Protein AF-A0A2W1BJD5-F1 (afdb_monomer)

Solvent-accessible surface area (backbone atoms only — not comparable to full-atom values): 4805 Å² total; per-residue (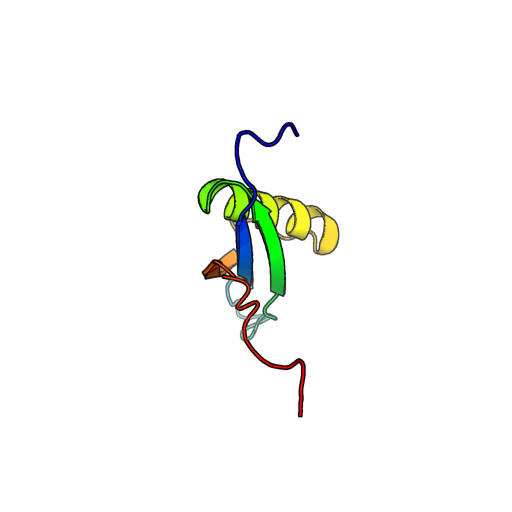Å²): 133,83,81,73,73,71,71,40,43,29,41,40,30,30,29,52,60,65,40,96,92,42,71,77,52,68,78,47,77,44,83,34,78,24,63,45,71,69,56,34,55,53,49,51,42,55,51,37,34,73,77,66,74,40,51,69,90,58,33,48,76,79,46,76,44,75,55,74,80,77,87,74,84,90,75,90,132

Structure (mmCIF, N/CA/C/O backbone):
data_AF-A0A2W1BJD5-F1
#
_entry.id   AF-A0A2W1BJD5-F1
#
loop_
_atom_site.group_PDB
_atom_site.id
_atom_site.type_symbol
_atom_site.label_atom_id
_atom_site.label_alt_id
_atom_site.label_comp_id
_atom_site.label_asym_id
_atom_site.label_entity_id
_atom_site.label_seq_id
_atom_site.pdbx_PDB_ins_code
_atom_site.Cartn_x
_atom_site.Cartn_y
_atom_site.Cartn_z
_atom_site.occupancy
_atom_site.B_iso_or_equiv
_atom_site.auth_seq_id
_atom_site.auth_comp_id
_atom_site.auth_asym_id
_atom_site.auth_atom_id
_atom_site.pdbx_PDB_model_num
ATOM 1 N N . MET A 1 1 ? -3.396 15.615 10.531 1.00 56.47 1 MET A N 1
ATOM 2 C CA . MET A 1 1 ? -4.497 14.633 10.391 1.00 56.47 1 MET A CA 1
ATOM 3 C C . MET A 1 1 ? -5.143 14.473 11.748 1.00 56.47 1 MET A C 1
ATOM 5 O O . MET A 1 1 ? -4.412 14.186 12.684 1.00 56.47 1 MET A O 1
ATOM 9 N N . LYS A 1 2 ? -6.460 14.639 11.869 1.00 58.00 2 LYS A N 1
ATOM 10 C CA . LYS A 1 2 ? -7.184 14.122 13.036 1.00 58.00 2 LYS A CA 1
ATOM 11 C C . LYS A 1 2 ? -7.655 12.716 12.683 1.00 58.00 2 LYS A C 1
ATOM 13 O O . LYS A 1 2 ? -8.302 12.545 11.652 1.00 58.00 2 LYS A O 1
ATOM 18 N N . ALA A 1 3 ? -7.279 11.721 13.478 1.00 58.75 3 ALA A N 1
ATOM 19 C CA . ALA A 1 3 ? -7.898 10.409 13.378 1.00 58.75 3 ALA A CA 1
ATOM 20 C C . ALA A 1 3 ? -9.359 10.560 13.822 1.00 58.75 3 ALA A C 1
ATOM 22 O O . ALA A 1 3 ? -9.624 11.055 14.916 1.00 58.75 3 ALA A O 1
ATOM 23 N N . LYS A 1 4 ? -10.305 10.209 12.949 1.00 69.19 4 LYS A N 1
ATOM 24 C CA . LYS A 1 4 ? -11.677 9.929 13.373 1.00 69.19 4 LYS A CA 1
ATOM 25 C C . LYS A 1 4 ? -11.732 8.430 13.656 1.00 69.19 4 LYS A C 1
ATOM 27 O O . LYS A 1 4 ? -11.551 7.653 12.725 1.00 69.19 4 LYS A O 1
ATOM 32 N N . GLY A 1 5 ? -11.954 8.054 14.912 1.00 78.94 5 GLY A N 1
ATOM 33 C CA . GLY A 1 5 ? -12.121 6.660 15.329 1.00 78.94 5 GLY A CA 1
ATOM 34 C C . GLY A 1 5 ? -10.834 5.931 15.724 1.00 78.94 5 GLY A C 1
ATOM 35 O O . GLY A 1 5 ? -9.734 6.485 15.692 1.00 78.94 5 GLY A O 1
ATOM 36 N N . GLU A 1 6 ? -11.016 4.676 16.130 1.00 87.56 6 GLU A N 1
ATOM 37 C CA . GLU A 1 6 ? -9.958 3.764 16.560 1.00 87.56 6 GLU A CA 1
ATOM 38 C C . GLU A 1 6 ? -9.057 3.364 15.384 1.00 87.56 6 GLU A C 1
ATOM 40 O O . GLU A 1 6 ? -9.528 3.061 14.284 1.00 87.56 6 GLU A O 1
ATOM 45 N N . LEU A 1 7 ? -7.742 3.388 15.603 1.00 89.81 7 LEU A N 1
ATOM 46 C CA . LEU A 1 7 ? -6.770 3.040 14.574 1.00 89.81 7 LEU A CA 1
ATOM 47 C C . LEU A 1 7 ? -6.577 1.526 14.524 1.00 89.81 7 LEU A C 1
ATOM 49 O O . LEU A 1 7 ? -6.164 0.907 15.498 1.00 89.81 7 LEU A O 1
ATOM 53 N N . LYS A 1 8 ? -6.795 0.953 13.345 1.00 91.81 8 LYS A N 1
ATOM 54 C CA . LYS A 1 8 ? -6.453 -0.427 13.016 1.00 91.81 8 LYS A CA 1
ATOM 55 C C . LYS A 1 8 ? -5.114 -0.455 12.300 1.00 91.81 8 LYS A C 1
ATOM 57 O O . LYS A 1 8 ? -4.783 0.450 11.527 1.00 91.81 8 LYS A O 1
ATOM 62 N N . GLU A 1 9 ? -4.344 -1.503 12.542 1.00 94.00 9 GLU A N 1
ATOM 63 C CA . GLU A 1 9 ? -3.104 -1.737 11.821 1.00 94.00 9 GLU A CA 1
ATOM 64 C C . GLU A 1 9 ? -3.397 -2.447 10.494 1.00 94.00 9 GLU A C 1
ATOM 66 O O . GLU A 1 9 ? -4.018 -3.508 10.461 1.00 94.00 9 GLU A O 1
ATOM 71 N N . TYR A 1 10 ? -2.924 -1.875 9.392 1.00 95.12 10 TYR A N 1
ATOM 72 C CA . TYR A 1 10 ? -2.984 -2.471 8.065 1.00 95.12 10 TYR A CA 1
ATOM 73 C C . TYR A 1 10 ? -1.572 -2.760 7.563 1.00 95.12 10 TYR A C 1
ATOM 75 O O . TYR A 1 10 ? -0.742 -1.858 7.460 1.00 95.12 10 TYR A O 1
ATOM 83 N N . GLU A 1 11 ? -1.310 -4.004 7.185 1.00 96.44 11 GLU A N 1
ATOM 84 C CA . GLU A 1 11 ? -0.163 -4.364 6.363 1.00 96.44 11 GLU A CA 1
ATOM 85 C C . GLU A 1 11 ? -0.532 -4.141 4.894 1.00 96.44 11 GLU A C 1
ATOM 87 O O . GLU A 1 11 ? -1.431 -4.794 4.364 1.00 96.44 11 GLU A O 1
ATOM 92 N N . VAL A 1 12 ? 0.149 -3.208 4.230 1.00 96.81 12 VAL A N 1
ATOM 93 C CA . VAL A 1 12 ? -0.065 -2.892 2.813 1.00 96.81 12 VAL A CA 1
ATOM 94 C C . VAL A 1 12 ? 1.195 -3.229 2.032 1.00 96.81 12 VAL A C 1
ATOM 96 O O . VAL A 1 12 ? 2.286 -2.766 2.372 1.00 96.81 12 VAL A O 1
ATOM 99 N N . ILE A 1 13 ? 1.036 -4.032 0.981 1.00 96.56 13 ILE A N 1
ATOM 100 C CA . ILE A 1 13 ? 2.105 -4.442 0.074 1.00 96.56 13 ILE A CA 1
ATOM 101 C C . ILE A 1 13 ? 1.780 -3.938 -1.329 1.00 96.56 13 ILE A C 1
ATOM 103 O O . ILE A 1 13 ? 0.687 -4.175 -1.844 1.00 96.56 13 ILE A O 1
ATOM 107 N N . GLY A 1 14 ? 2.737 -3.284 -1.977 1.00 95.81 14 GLY A N 1
ATOM 108 C CA . GLY A 1 14 ? 2.590 -2.800 -3.347 1.00 95.81 14 GLY A CA 1
ATOM 109 C C . GLY A 1 14 ? 3.904 -2.785 -4.111 1.00 95.81 14 GLY A C 1
ATOM 110 O O . GLY A 1 14 ? 4.983 -2.840 -3.522 1.00 95.81 14 GLY A O 1
ATOM 111 N N . ARG A 1 15 ? 3.804 -2.715 -5.435 1.00 94.88 15 ARG A N 1
ATOM 112 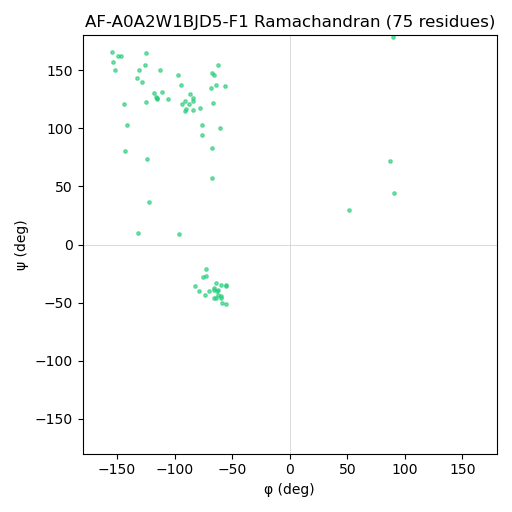C CA . ARG A 1 15 ? 4.941 -2.697 -6.366 1.00 94.88 15 ARG A CA 1
ATOM 113 C C . ARG A 1 15 ? 4.624 -1.835 -7.575 1.00 94.88 15 ARG A C 1
ATOM 115 O O . ARG A 1 15 ? 3.456 -1.554 -7.849 1.00 94.88 15 ARG A O 1
ATOM 122 N N . LYS A 1 16 ? 5.664 -1.438 -8.308 1.00 93.38 16 LYS A N 1
ATOM 123 C CA . LYS A 1 16 ? 5.498 -0.876 -9.654 1.00 93.38 16 LYS A CA 1
ATOM 124 C C . LYS A 1 16 ? 4.875 -1.913 -10.580 1.00 93.38 16 LYS A C 1
ATOM 126 O O . LYS A 1 16 ? 5.031 -3.113 -10.357 1.00 93.38 16 LYS A O 1
ATOM 131 N N . LEU A 1 17 ? 4.203 -1.439 -11.620 1.00 92.06 17 LEU A N 1
ATOM 132 C CA . LEU A 1 17 ? 3.828 -2.318 -12.717 1.00 92.06 17 LEU A CA 1
ATOM 133 C C . LEU A 1 17 ? 5.105 -2.833 -13.403 1.00 92.06 17 LEU A C 1
ATOM 135 O O . LEU A 1 17 ? 6.038 -2.043 -13.577 1.00 92.06 17 LEU A O 1
ATOM 139 N N . PRO A 1 18 ? 5.172 -4.126 -13.757 1.00 92.75 18 PRO A N 1
ATOM 140 C CA . PRO A 1 18 ? 6.274 -4.655 -14.549 1.00 92.75 18 PRO A CA 1
ATOM 141 C C . PRO A 1 18 ? 6.427 -3.887 -15.867 1.00 92.75 18 PRO A C 1
ATOM 143 O O . PRO A 1 18 ? 5.435 -3.608 -16.541 1.00 92.75 18 PRO A O 1
ATOM 146 N N . SER A 1 19 ? 7.663 -3.563 -16.236 1.00 90.88 19 SER A N 1
ATOM 147 C CA . SER A 1 19 ? 8.018 -2.978 -17.535 1.00 90.88 19 SER A CA 1
ATOM 148 C C . SER A 1 19 ? 9.081 -3.829 -18.224 1.00 90.88 19 SER A C 1
ATOM 150 O O . SER A 1 19 ? 9.733 -4.644 -17.575 1.00 90.88 19 SER A O 1
ATOM 152 N N . GLU A 1 20 ? 9.303 -3.623 -19.524 1.00 91.19 20 GLU A N 1
ATOM 153 C CA . GLU A 1 20 ? 10.371 -4.316 -20.269 1.00 91.19 20 GLU A CA 1
ATOM 154 C C . GLU A 1 20 ? 11.752 -4.121 -19.625 1.00 91.19 20 GLU A C 1
ATOM 156 O O . GLU A 1 20 ? 12.562 -5.041 -19.573 1.00 91.19 20 GLU A O 1
ATOM 161 N N . SER A 1 21 ? 11.993 -2.934 -19.066 1.00 89.50 21 SER A N 1
ATOM 162 C CA . SER A 1 21 ? 13.222 -2.588 -18.349 1.00 89.50 21 SER A CA 1
ATOM 163 C C . SER A 1 21 ? 13.332 -3.193 -16.945 1.00 89.50 21 SER A C 1
ATOM 165 O O . SER A 1 21 ? 14.439 -3.405 -16.460 1.00 89.50 21 SER A O 1
ATOM 167 N N . GLU A 1 22 ? 12.210 -3.461 -16.272 1.00 88.44 22 GLU A N 1
ATOM 168 C CA . GLU A 1 22 ? 12.173 -4.008 -14.912 1.00 88.44 22 GLU A CA 1
ATOM 169 C C . GLU A 1 22 ? 11.001 -5.004 -14.793 1.00 88.44 22 GLU A C 1
ATOM 171 O O . GLU A 1 22 ? 9.928 -4.666 -14.281 1.00 88.44 22 GLU A O 1
ATOM 176 N N . PRO A 1 23 ? 11.174 -6.253 -15.269 1.00 90.81 23 PRO A N 1
ATOM 177 C CA . PRO A 1 23 ? 10.091 -7.239 -15.313 1.00 90.81 23 PRO A CA 1
ATOM 178 C C . PRO A 1 23 ? 9.719 -7.781 -13.925 1.00 90.81 23 PRO A C 1
ATOM 180 O O . PRO A 1 23 ? 8.623 -8.303 -13.723 1.00 90.81 23 PRO A O 1
ATOM 183 N N . LYS A 1 24 ? 10.626 -7.666 -12.946 1.00 91.88 24 LYS A N 1
ATOM 184 C CA . LYS A 1 24 ? 10.424 -8.111 -11.559 1.00 91.88 24 LYS A CA 1
ATOM 185 C C . LYS A 1 24 ? 10.659 -6.949 -10.588 1.00 91.88 24 LYS A C 1
ATOM 187 O O . LYS A 1 24 ? 11.692 -6.921 -9.919 1.00 91.88 24 LYS A O 1
ATOM 192 N N . PRO A 1 25 ? 9.726 -5.984 -10.508 1.00 92.56 25 PRO A N 1
ATOM 193 C CA . PRO A 1 25 ? 9.884 -4.838 -9.627 1.00 92.56 25 PRO A CA 1
ATOM 194 C C . PRO A 1 25 ? 9.822 -5.260 -8.149 1.00 92.56 25 PRO A C 1
ATOM 196 O O . PRO A 1 25 ? 9.083 -6.189 -7.796 1.00 92.56 25 PRO A O 1
ATOM 199 N N . PRO A 1 26 ? 10.555 -4.569 -7.258 1.00 92.81 26 PRO A N 1
ATOM 200 C CA . PRO A 1 26 ? 10.579 -4.893 -5.838 1.00 92.81 26 PRO A CA 1
ATOM 201 C C . PRO A 1 26 ? 9.217 -4.654 -5.171 1.00 92.81 26 PRO A C 1
ATOM 203 O O . PRO A 1 26 ? 8.491 -3.709 -5.492 1.00 92.81 26 PRO A O 1
ATOM 206 N N . LEU A 1 27 ? 8.898 -5.501 -4.190 1.00 95.19 27 LEU A N 1
ATOM 207 C CA . LEU A 1 27 ? 7.722 -5.357 -3.334 1.00 95.19 27 LEU A CA 1
ATOM 208 C C . LEU A 1 27 ? 8.050 -4.460 -2.137 1.00 95.19 27 LEU A C 1
ATOM 210 O O . LEU A 1 27 ? 9.004 -4.705 -1.401 1.00 95.19 27 LEU A O 1
ATOM 214 N N . TYR A 1 28 ? 7.213 -3.452 -1.904 1.00 95.19 28 TYR A N 1
ATOM 215 C CA . TYR A 1 28 ? 7.285 -2.582 -0.736 1.00 95.19 28 TYR A CA 1
ATOM 216 C C . TYR A 1 28 ? 6.172 -2.925 0.241 1.00 95.19 28 TYR A C 1
ATOM 218 O O . TYR A 1 28 ? 4.997 -2.900 -0.121 1.00 95.19 28 TYR A O 1
ATOM 226 N N . LYS A 1 29 ? 6.552 -3.199 1.490 1.00 95.44 29 LYS A N 1
ATOM 227 C CA . LYS A 1 29 ? 5.642 -3.494 2.597 1.00 95.44 29 LYS A CA 1
ATOM 228 C C . LYS A 1 29 ? 5.657 -2.352 3.606 1.00 95.44 29 LYS A C 1
ATOM 230 O O . LYS A 1 29 ? 6.729 -1.934 4.037 1.00 95.44 29 LYS A O 1
ATOM 235 N N . MET A 1 30 ? 4.483 -1.873 4.009 1.00 95.38 30 MET A N 1
ATOM 236 C CA . MET A 1 30 ? 4.337 -0.869 5.065 1.00 95.38 30 MET A CA 1
ATOM 237 C C . MET A 1 30 ? 3.254 -1.273 6.061 1.00 95.38 30 MET A C 1
ATOM 239 O O . MET A 1 30 ? 2.214 -1.806 5.678 1.00 95.38 30 MET A O 1
ATOM 243 N N . ARG A 1 31 ? 3.494 -0.965 7.338 1.00 95.69 31 ARG A N 1
ATOM 244 C CA . ARG A 1 31 ? 2.491 -1.031 8.405 1.00 95.69 31 ARG A CA 1
ATOM 245 C C . ARG A 1 31 ? 1.866 0.352 8.545 1.00 95.69 31 ARG A C 1
ATOM 247 O O . ARG A 1 31 ? 2.580 1.330 8.758 1.00 95.69 31 ARG A O 1
ATOM 254 N N . ILE A 1 32 ? 0.555 0.447 8.361 1.00 95.12 32 ILE A N 1
ATOM 255 C CA . ILE A 1 32 ? -0.183 1.709 8.334 1.00 95.12 32 ILE A CA 1
ATOM 256 C C . ILE A 1 32 ? -1.305 1.653 9.352 1.00 95.12 32 ILE A C 1
ATOM 258 O O . ILE A 1 32 ? -2.196 0.817 9.257 1.00 95.12 32 ILE A O 1
ATOM 262 N N . PHE A 1 33 ? -1.295 2.599 10.282 1.00 93.19 33 PHE A N 1
ATOM 263 C CA . PHE A 1 33 ? -2.375 2.775 11.241 1.00 93.19 33 PHE A CA 1
ATOM 264 C C . PHE A 1 33 ? -3.445 3.697 10.646 1.00 93.19 33 PHE A C 1
ATOM 266 O O . PHE A 1 33 ? -3.165 4.830 10.241 1.00 93.19 33 PHE A O 1
ATOM 273 N N . SER A 1 34 ? -4.671 3.197 10.524 1.00 92.56 34 SER A N 1
ATOM 274 C CA . SER A 1 34 ? -5.802 3.938 9.958 1.00 92.56 34 SER A CA 1
ATOM 275 C C . SER A 1 34 ? -7.132 3.444 10.508 1.00 92.56 34 SER A C 1
ATOM 277 O O . SER A 1 34 ? -7.212 2.293 10.916 1.00 92.56 34 SER A O 1
ATOM 279 N N . PRO A 1 35 ? -8.193 4.265 10.481 1.00 92.62 35 PRO A N 1
ATOM 280 C CA . PRO A 1 35 ? -9.534 3.776 10.795 1.00 92.62 35 PRO A CA 1
ATOM 281 C C . PRO A 1 35 ? -10.011 2.768 9.735 1.00 92.62 35 PRO A C 1
ATOM 283 O O . PRO A 1 35 ? -10.421 1.653 10.057 1.00 92.62 35 PRO A O 1
ATOM 286 N N . ASP A 1 36 ? -9.818 3.105 8.455 1.00 92.75 36 ASP A N 1
ATOM 287 C CA . ASP A 1 36 ? -10.349 2.342 7.327 1.00 92.75 36 ASP A CA 1
ATOM 288 C C . ASP A 1 36 ? -9.275 1.927 6.325 1.00 92.75 36 ASP A C 1
ATOM 290 O O . ASP A 1 36 ? -8.271 2.613 6.103 1.00 92.75 36 ASP A O 1
ATOM 294 N N . GLN A 1 37 ? -9.564 0.843 5.610 1.00 94.00 37 GLN A N 1
ATOM 295 C CA . GLN A 1 37 ? -8.719 0.315 4.545 1.00 94.00 37 GLN A CA 1
ATOM 296 C C . GLN A 1 37 ? -8.500 1.332 3.408 1.00 94.00 37 GLN A C 1
ATOM 298 O O . GLN A 1 37 ? -7.419 1.392 2.820 1.00 94.00 37 GLN A O 1
ATOM 303 N N . ILE A 1 38 ? -9.504 2.158 3.094 1.00 94.06 38 ILE A N 1
ATOM 304 C CA . ILE A 1 38 ? -9.413 3.195 2.050 1.00 94.06 38 ILE A CA 1
ATOM 305 C C . ILE A 1 38 ? -8.361 4.243 2.434 1.00 94.06 38 ILE A C 1
ATOM 307 O O . ILE A 1 38 ? -7.501 4.601 1.621 1.00 94.06 38 ILE A O 1
ATOM 311 N N . VAL A 1 39 ? -8.391 4.694 3.691 1.00 93.88 39 VAL A N 1
ATOM 312 C CA . VAL A 1 39 ? -7.416 5.654 4.221 1.00 93.88 39 VAL A CA 1
ATOM 313 C C . VAL A 1 39 ? -6.027 5.019 4.266 1.00 93.88 39 VAL A C 1
ATOM 315 O O . VAL A 1 39 ? -5.059 5.669 3.866 1.00 93.88 39 VAL A O 1
ATOM 318 N N . ALA A 1 40 ? -5.928 3.734 4.626 1.00 95.31 40 ALA A N 1
ATOM 319 C CA . ALA A 1 40 ? -4.669 2.995 4.610 1.00 95.31 40 ALA A CA 1
ATOM 320 C C . ALA A 1 40 ? -4.035 2.943 3.206 1.00 95.31 40 ALA A C 1
ATOM 322 O O . ALA A 1 40 ? -2.857 3.269 3.052 1.00 95.31 40 ALA A O 1
ATOM 323 N N . LYS A 1 41 ? -4.817 2.640 2.156 1.00 95.44 41 LYS A N 1
ATOM 324 C CA . LYS A 1 41 ? -4.341 2.677 0.757 1.00 95.44 41 LYS A CA 1
ATOM 325 C C . LYS A 1 41 ? -3.846 4.071 0.363 1.00 95.44 41 LYS A C 1
ATOM 327 O O . LYS A 1 41 ? -2.800 4.202 -0.265 1.00 95.44 41 LYS A O 1
ATOM 332 N N . SER A 1 42 ? -4.582 5.121 0.727 1.00 95.12 42 SER A N 1
ATOM 333 C CA . SER A 1 42 ? -4.179 6.503 0.434 1.00 95.12 42 SER A CA 1
ATOM 334 C C . SER A 1 42 ? -2.859 6.870 1.125 1.00 95.12 42 SER A C 1
ATOM 336 O O . SER A 1 42 ? -1.951 7.422 0.499 1.00 95.12 42 SER A O 1
ATOM 338 N N . ARG A 1 43 ? -2.706 6.483 2.398 1.00 94.44 43 ARG A N 1
ATOM 339 C CA . ARG A 1 43 ? -1.483 6.695 3.184 1.00 94.44 43 ARG A CA 1
ATOM 340 C C . ARG A 1 43 ? -0.284 5.952 2.61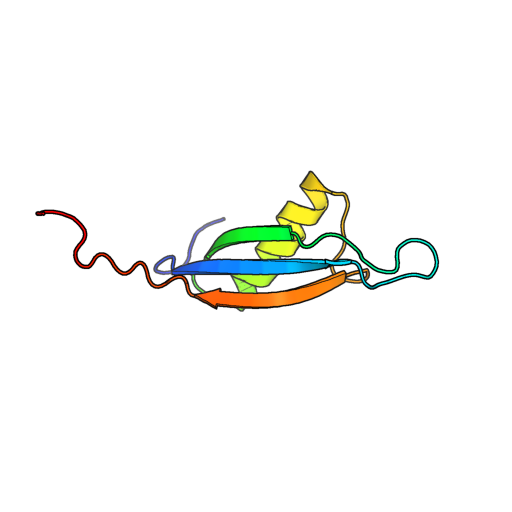5 1.00 94.44 43 ARG A C 1
ATOM 342 O O . ARG A 1 43 ? 0.797 6.529 2.559 1.00 94.44 43 ARG A O 1
A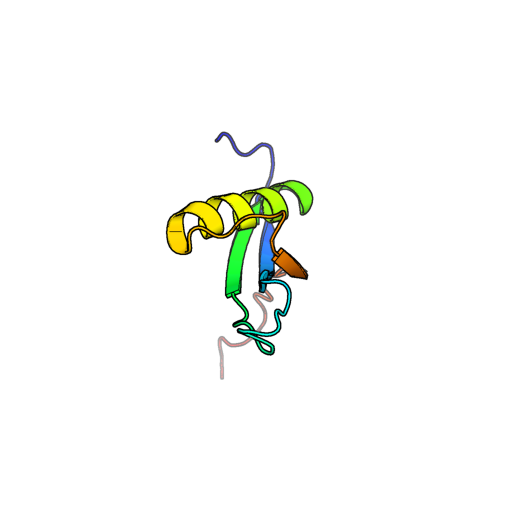TOM 349 N N . PHE A 1 44 ? -0.485 4.726 2.140 1.00 95.94 44 PHE A N 1
ATOM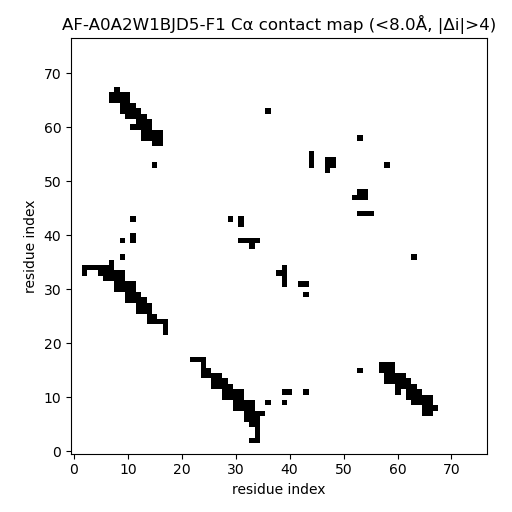 350 C CA . PHE A 1 44 ? 0.556 3.938 1.486 1.00 95.94 44 PHE A CA 1
ATOM 351 C C . PHE A 1 44 ? 1.162 4.698 0.303 1.00 95.94 44 PHE A C 1
ATOM 353 O O . PHE A 1 44 ? 2.372 4.916 0.249 1.00 95.94 44 PHE A O 1
ATOM 360 N N . TRP A 1 45 ? 0.311 5.197 -0.597 1.00 95.75 45 TRP A N 1
ATOM 361 C CA . TRP A 1 45 ? 0.755 5.980 -1.749 1.00 95.75 45 TRP A CA 1
ATOM 362 C C . TRP A 1 45 ? 1.380 7.320 -1.362 1.00 95.75 45 TRP A C 1
ATOM 364 O O . TRP A 1 45 ? 2.355 7.737 -1.985 1.00 95.75 45 TRP A O 1
ATOM 374 N N . TYR A 1 46 ? 0.851 7.985 -0.332 1.00 94.88 46 TYR A N 1
ATOM 375 C CA . TYR A 1 46 ? 1.425 9.224 0.188 1.00 94.88 46 TYR A CA 1
ATOM 376 C C . TYR A 1 46 ? 2.877 9.020 0.647 1.00 94.88 46 TYR A C 1
ATOM 378 O O . TYR A 1 46 ? 3.766 9.744 0.196 1.00 94.88 46 TYR A O 1
ATOM 386 N N . PHE A 1 47 ? 3.137 7.998 1.466 1.00 94.38 47 PHE A N 1
ATOM 387 C CA . PHE A 1 47 ? 4.487 7.724 1.955 1.00 94.38 47 PHE A CA 1
ATOM 388 C C . PHE A 1 47 ? 5.420 7.204 0.857 1.00 94.38 47 PHE A C 1
ATOM 390 O O . PHE A 1 47 ? 6.565 7.643 0.769 1.00 94.38 47 PHE A O 1
ATOM 397 N N . LEU A 1 48 ? 4.948 6.333 -0.039 1.00 93.31 48 LEU A N 1
ATOM 398 C CA . LEU A 1 48 ? 5.762 5.857 -1.163 1.00 93.31 48 LEU A CA 1
ATOM 399 C C . LEU A 1 48 ? 6.156 6.965 -2.139 1.00 93.31 48 LEU A C 1
ATOM 401 O O . LEU A 1 48 ? 7.262 6.941 -2.688 1.00 93.31 48 LEU A O 1
ATOM 405 N N . ARG A 1 49 ? 5.295 7.967 -2.332 1.00 93.69 49 ARG A N 1
ATOM 406 C CA . ARG A 1 49 ? 5.643 9.152 -3.116 1.00 93.69 49 ARG A CA 1
ATOM 407 C C . ARG A 1 49 ? 6.808 9.913 -2.484 1.00 93.69 49 ARG A C 1
ATOM 409 O O . ARG A 1 49 ? 7.672 10.382 -3.218 1.00 93.69 49 ARG A O 1
ATOM 416 N N . GLN A 1 50 ? 6.849 10.017 -1.156 1.00 93.12 50 GLN A N 1
ATOM 417 C CA . GLN A 1 50 ? 7.936 10.692 -0.439 1.00 93.12 50 GLN A CA 1
ATOM 418 C C . GLN A 1 50 ? 9.226 9.861 -0.435 1.00 93.12 50 GLN A C 1
ATOM 420 O O . GLN A 1 50 ? 10.296 10.400 -0.695 1.00 93.12 50 GLN A O 1
ATOM 425 N N . LEU A 1 51 ? 9.130 8.550 -0.200 1.00 92.19 51 LEU A N 1
ATOM 426 C CA . LEU A 1 51 ? 10.296 7.677 -0.025 1.00 92.19 51 LEU A CA 1
ATOM 427 C C . LEU A 1 51 ? 10.921 7.200 -1.342 1.00 92.19 51 LEU A C 1
ATOM 429 O O . LEU A 1 51 ? 12.133 7.012 -1.418 1.00 92.19 51 LEU A O 1
ATOM 433 N N . LYS A 1 52 ? 10.106 6.945 -2.371 1.00 90.06 52 LYS A N 1
ATOM 434 C CA . LYS A 1 52 ? 10.538 6.286 -3.618 1.00 90.06 52 LYS A CA 1
ATOM 435 C C . LYS A 1 52 ? 10.082 7.010 -4.888 1.00 90.06 52 LYS A C 1
ATOM 437 O O . LYS A 1 52 ? 10.217 6.456 -5.974 1.00 90.06 52 LYS A O 1
ATOM 442 N N . LYS A 1 53 ? 9.531 8.230 -4.772 1.00 88.38 53 LYS A N 1
ATOM 443 C CA . LYS A 1 53 ? 8.942 9.003 -5.892 1.00 88.38 53 LYS A CA 1
ATOM 444 C C . LYS A 1 53 ? 7.918 8.194 -6.697 1.00 88.38 53 LYS A C 1
ATOM 446 O O . LYS A 1 53 ? 7.720 8.407 -7.891 1.00 88.38 53 LYS A O 1
ATOM 451 N N . PHE A 1 54 ? 7.258 7.260 -6.024 1.00 86.12 54 PHE A N 1
ATOM 452 C CA . PHE A 1 54 ? 6.385 6.280 -6.640 1.00 86.12 54 PHE A CA 1
ATOM 453 C C . PHE A 1 54 ? 4.927 6.757 -6.614 1.00 86.12 54 PHE A C 1
ATOM 455 O O . PHE A 1 54 ? 4.468 7.324 -5.622 1.00 86.12 54 PHE A O 1
ATOM 462 N N . LYS A 1 55 ? 4.201 6.576 -7.724 1.00 90.19 55 LYS A N 1
ATOM 463 C CA . LYS A 1 55 ? 2.827 7.066 -7.901 1.00 90.19 55 LYS A CA 1
ATOM 464 C C . LYS A 1 55 ? 1.839 5.907 -7.990 1.00 90.19 55 LYS A C 1
ATOM 466 O O . LYS A 1 55 ? 2.153 4.865 -8.560 1.00 90.19 55 LYS A O 1
ATOM 471 N N . LYS A 1 56 ? 0.606 6.160 -7.537 1.00 91.69 56 LYS A N 1
ATOM 472 C CA . LYS A 1 56 ? -0.533 5.235 -7.661 1.00 91.69 56 LYS A CA 1
ATOM 473 C C . LYS A 1 56 ? -0.807 4.813 -9.109 1.00 91.69 56 LYS A C 1
ATOM 475 O O . LYS A 1 56 ? -1.210 3.689 -9.335 1.00 91.69 56 LYS A O 1
ATOM 480 N N . THR A 1 57 ? -0.604 5.702 -10.083 1.00 93.31 57 THR A N 1
ATOM 481 C CA . THR A 1 57 ? -0.858 5.413 -11.507 1.00 93.31 57 THR A CA 1
ATOM 482 C C . THR A 1 57 ? 0.169 4.470 -12.129 1.00 93.31 57 THR A C 1
ATOM 484 O O . THR A 1 57 ? -0.138 3.779 -13.086 1.00 93.31 57 THR A O 1
ATOM 487 N N . THR A 1 58 ? 1.391 4.444 -11.596 1.00 91.88 58 THR A N 1
ATOM 488 C CA . THR A 1 58 ? 2.513 3.634 -12.107 1.00 91.88 58 THR A CA 1
ATOM 489 C C . THR A 1 58 ? 2.667 2.304 -11.365 1.00 91.88 58 THR A C 1
ATOM 491 O O . THR A 1 58 ? 3.699 1.643 -11.467 1.00 91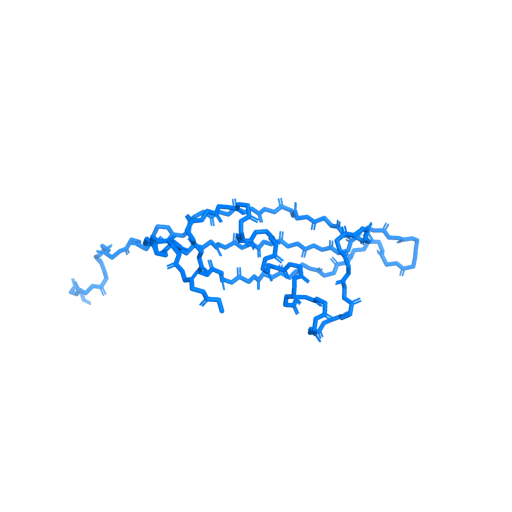.88 58 THR A O 1
ATOM 494 N N . GLY A 1 59 ? 1.698 1.956 -10.521 1.00 93.19 59 GLY A N 1
ATOM 495 C CA . GLY A 1 59 ? 1.851 0.928 -9.509 1.00 93.19 59 GLY A CA 1
ATOM 496 C C . GLY A 1 59 ? 0.551 0.270 -9.104 1.00 93.19 59 GLY A C 1
ATOM 497 O O . GLY A 1 59 ? -0.531 0.799 -9.329 1.00 93.19 59 GLY A O 1
ATOM 498 N N . GLU A 1 60 ? 0.682 -0.857 -8.422 1.00 94.81 60 GLU A N 1
ATOM 499 C CA . GLU A 1 60 ? -0.442 -1.619 -7.899 1.00 94.81 60 GLU A CA 1
ATOM 500 C C . GLU A 1 60 ? -0.226 -1.985 -6.426 1.00 94.81 60 GLU A C 1
ATOM 502 O O . GLU A 1 60 ? 0.902 -2.143 -5.946 1.00 94.81 60 GLU A O 1
ATOM 507 N N . ILE A 1 61 ? -1.334 -2.105 -5.694 1.00 95.94 61 ILE A N 1
ATOM 508 C CA . ILE A 1 61 ? -1.339 -2.715 -4.362 1.00 95.94 61 ILE A CA 1
ATOM 509 C C . ILE A 1 61 ? -1.591 -4.202 -4.575 1.00 95.94 61 ILE A C 1
ATOM 511 O O . ILE A 1 61 ? -2.659 -4.578 -5.045 1.00 95.94 61 ILE A O 1
ATOM 515 N N . VAL A 1 62 ? -0.613 -5.023 -4.210 1.00 96.00 62 VAL A N 1
ATOM 516 C CA . VAL A 1 62 ? -0.656 -6.482 -4.362 1.00 96.00 62 VAL A CA 1
ATOM 517 C C . VAL A 1 62 ? -1.488 -7.113 -3.253 1.00 96.00 62 VAL A C 1
ATOM 519 O O . VAL A 1 62 ? -2.245 -8.047 -3.487 1.00 96.00 62 VAL A O 1
ATOM 522 N N . SER A 1 63 ? -1.350 -6.610 -2.026 1.00 96.06 63 SER A N 1
ATOM 523 C CA . SER A 1 63 ? -2.085 -7.138 -0.882 1.00 96.06 63 SER A CA 1
ATOM 524 C C . SER A 1 63 ? -2.308 -6.070 0.175 1.00 96.06 63 SER A C 1
ATOM 526 O O . SER A 1 63 ? -1.516 -5.139 0.337 1.00 96.06 63 SER A O 1
ATOM 528 N N . ILE A 1 64 ? -3.406 -6.213 0.904 1.00 96.12 64 ILE A N 1
ATOM 529 C CA . ILE A 1 64 ? -3.738 -5.384 2.051 1.00 96.12 64 ILE A CA 1
ATOM 530 C C . ILE A 1 64 ? -4.427 -6.257 3.092 1.00 96.12 64 ILE A C 1
ATOM 532 O O . ILE A 1 64 ? -5.458 -6.866 2.814 1.00 96.12 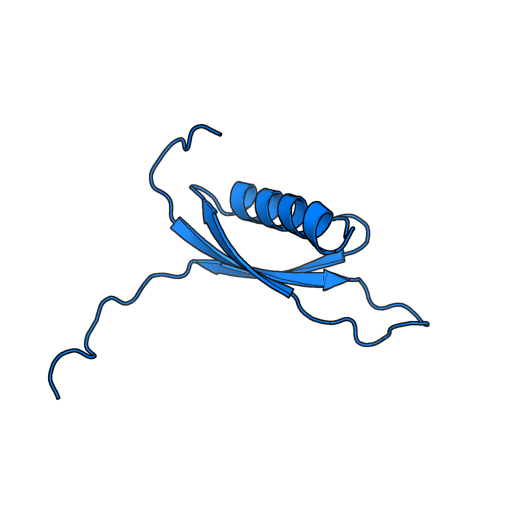64 ILE A O 1
ATOM 536 N N . ARG A 1 65 ? -3.841 -6.329 4.284 1.00 95.12 65 ARG A N 1
ATOM 537 C CA . ARG A 1 65 ? -4.307 -7.179 5.380 1.00 95.12 65 ARG A CA 1
ATOM 538 C C . ARG A 1 65 ? -4.458 -6.355 6.645 1.00 95.12 65 ARG A C 1
ATOM 540 O O . ARG A 1 65 ? -3.625 -5.498 6.918 1.00 95.12 65 ARG A O 1
ATOM 547 N N . VAL A 1 66 ? -5.514 -6.605 7.410 1.00 93.50 66 VAL A N 1
ATOM 548 C CA . VAL A 1 66 ? -5.636 -6.052 8.762 1.00 93.50 66 VAL A CA 1
ATOM 549 C C . VAL A 1 66 ? -4.757 -6.904 9.664 1.00 93.50 66 VAL A C 1
ATOM 551 O O . VAL A 1 66 ? -4.988 -8.103 9.793 1.00 93.50 66 VAL A O 1
ATOM 554 N N . SER A 1 67 ? -3.739 -6.293 10.254 1.00 82.94 67 SER A N 1
ATOM 555 C CA . SER A 1 67 ? -2.925 -6.936 11.276 1.00 82.94 67 SER A CA 1
ATOM 556 C C . SER A 1 67 ? -3.745 -6.925 12.561 1.00 82.94 67 SER A C 1
ATOM 558 O O . SER A 1 67 ? -3.822 -5.928 13.277 1.00 82.94 67 SER A O 1
ATOM 560 N N . THR A 1 68 ? -4.462 -8.018 12.805 1.00 72.44 68 THR A N 1
ATOM 561 C CA . THR A 1 68 ? -5.042 -8.289 14.117 1.00 72.44 68 THR A CA 1
ATOM 562 C C . THR A 1 68 ? -3.878 -8.748 14.968 1.00 72.44 68 THR A C 1
ATOM 564 O O . THR A 1 68 ? -3.375 -9.853 14.791 1.00 72.44 68 THR A O 1
ATOM 567 N N . GLN A 1 69 ? -3.373 -7.867 15.827 1.00 60.00 69 GLN A N 1
ATOM 568 C CA . GLN A 1 69 ? -2.323 -8.235 16.760 1.00 60.00 69 GLN A CA 1
ATOM 569 C C . GLN A 1 69 ? -2.873 -9.357 17.648 1.00 60.00 69 GLN A C 1
ATOM 571 O O . GLN A 1 69 ? -3.634 -9.103 18.581 1.00 60.00 69 GLN A O 1
ATOM 576 N N . SER A 1 70 ? -2.5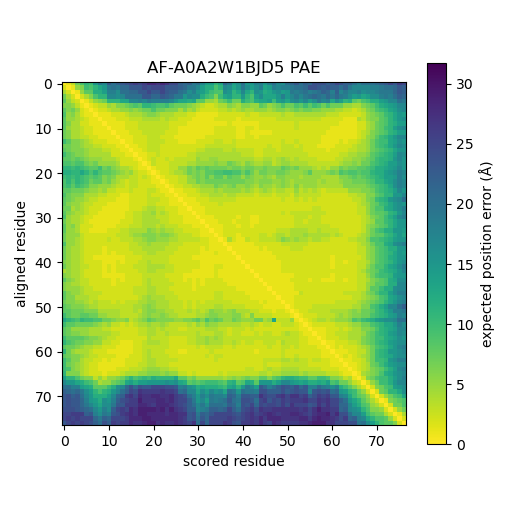14 -10.607 17.354 1.00 51.31 70 SER A N 1
ATOM 577 C CA . SER A 1 70 ? -2.689 -11.726 18.268 1.00 51.31 70 SER A CA 1
ATOM 578 C C . SER A 1 70 ? -1.738 -11.494 19.436 1.00 51.31 70 SER A C 1
ATOM 580 O O . SER A 1 70 ? -0.621 -11.999 19.496 1.00 51.31 70 SER A O 1
ATOM 582 N N . LYS A 1 71 ? -2.193 -10.685 20.393 1.00 57.56 71 LYS A N 1
ATOM 583 C CA . LYS A 1 71 ? -1.687 -10.662 21.764 1.00 57.56 71 LYS A CA 1
ATOM 584 C C . LYS A 1 71 ? -2.062 -11.981 22.448 1.00 57.56 71 LYS A C 1
ATOM 586 O O . LYS A 1 71 ? -2.764 -11.970 23.445 1.00 57.56 71 LYS A O 1
ATOM 591 N N . LEU A 1 72 ? -1.668 -13.132 21.912 1.00 54.78 72 LEU A N 1
ATOM 592 C CA . LEU A 1 72 ? -1.965 -14.405 22.559 1.00 54.78 7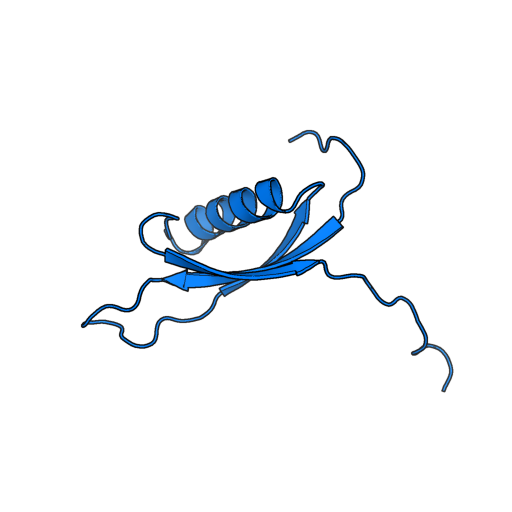2 LEU A CA 1
ATOM 593 C C . LEU A 1 72 ? -0.780 -15.371 22.436 1.00 54.78 72 LEU A C 1
ATOM 595 O O . LEU A 1 72 ? -0.580 -16.008 21.410 1.00 54.78 72 LEU A O 1
ATOM 599 N N . LEU A 1 73 ? -0.071 -15.462 23.572 1.00 56.16 73 LEU A N 1
ATOM 600 C CA . LEU A 1 73 ? 0.583 -16.655 24.134 1.00 56.16 73 LEU A CA 1
ATOM 601 C C . LEU A 1 73 ? 2.044 -16.980 23.761 1.00 56.16 73 LEU A C 1
ATOM 603 O O . LEU A 1 73 ? 2.382 -18.144 23.603 1.00 56.16 73 LEU A O 1
ATOM 607 N N . TYR A 1 74 ? 2.947 -15.991 23.751 1.00 53.94 74 TYR A N 1
ATOM 608 C CA . TYR A 1 74 ? 4.399 -16.258 23.891 1.00 53.94 74 TYR A CA 1
ATOM 609 C C . TYR A 1 74 ? 5.028 -15.521 25.079 1.00 53.94 74 TYR A C 1
ATOM 611 O O . TYR A 1 74 ? 6.159 -15.044 25.031 1.00 53.94 74 TYR A O 1
ATOM 619 N N . THR A 1 75 ? 4.278 -15.404 26.168 1.00 54.41 75 THR A N 1
ATOM 620 C CA . THR A 1 75 ? 4.861 -15.163 27.487 1.00 54.41 75 THR A CA 1
ATOM 621 C C . THR A 1 75 ? 4.527 -16.397 28.309 1.00 54.41 75 THR A C 1
ATOM 623 O O . THR A 1 75 ? 3.355 -16.753 28.394 1.00 54.41 75 THR A O 1
ATOM 626 N N . VAL A 1 76 ? 5.557 -17.016 28.886 1.00 51.50 76 VAL A N 1
ATOM 627 C CA . VAL A 1 76 ? 5.559 -18.259 29.679 1.00 51.50 76 VAL A CA 1
ATOM 628 C C . VAL A 1 76 ? 5.691 -19.561 28.868 1.00 51.50 76 VAL A C 1
ATOM 630 O O . VAL A 1 76 ? 4.745 -20.331 28.775 1.00 51.50 76 VAL A O 1
ATOM 633 N N . TYR A 1 77 ? 6.889 -19.810 28.330 1.00 45.38 77 TYR A N 1
ATOM 634 C CA . TYR A 1 77 ? 7.617 -21.084 28.462 1.00 45.38 77 TYR A CA 1
ATOM 635 C C . TYR A 1 77 ? 9.113 -20.777 28.525 1.00 45.38 77 TYR A C 1
ATOM 637 O O . TYR A 1 77 ? 9.540 -19.865 27.778 1.00 45.38 77 TYR A O 1
#

Radius of gyration: 15.22 Å; Cα contacts (8 Å, |Δi|>4): 107; chains: 1; bounding box: 25×36×50 Å

Mean predicted aligned error: 6.9 Å

InterPro domains:
  IPR021138 Large ribosomal subunit protein eL20, eukaryota [PTHR10052] (1-66)
  IPR028877 Large ribosomal subunit protein eL20 [MF_00273] (7-69)

Organism: Helicoverpa armigera (NCBI:txid29058)

pLDDT: mean 86.47, std 14.41, range [45.38, 96.81]

Secondary structure (DSSP, 8-state):
----SPPEEEEEEEEEPPBTTBSSPPPEEEEEEESSHHHHHHHHHHHHHHHH---GGGEEEEEEEEE-----S-S--

Nearest PDB structures (foldseek):
  8btk-assembly1_BS  TM=9.785E-01  e=5.309E-07  Oryctolagus cuniculus
  8q87-assembly1_BS  TM=9.773E-01  e=5.982E-07  Gallus gallus
  3jai-assembly1_S  TM=9.664E-01  e=9.876E-06  Oryctolagus cuniculus
  7qiz-assembly1_U  TM=9.491E-01  e=1.331E-05  Solanum lycopersicum
  3jbp-assembly1_AU  TM=9.460E-01  e=5.249E-05  Plasmodium falciparum 3D7

Foldseek 3Di:
DDADDFWWWKWWKKFFPADPVRNDTDIDIDIDTHPDPVVRVVVVQVVCCVVPVDHPVRMDTPDMDTPPPPPDDPPDD

Sequence (77 aa):
MKAKGELKEYEVIGRKLPSESEPKPPLYKMRIFSPDQIVAKSRFWYFLRQLKKFKKTTGEIVSIRVSTQSKLLYTVY